Protein AF-A0A392UNJ3-F1 (afdb_monomer_lite)

Structure (mmCIF, N/CA/C/O backbone):
data_AF-A0A392UNJ3-F1
#
_entry.id   AF-A0A392UNJ3-F1
#
loop_
_atom_site.group_PDB
_atom_site.id
_atom_site.type_symbol
_atom_site.label_atom_id
_atom_site.label_alt_id
_atom_site.label_comp_id
_atom_site.label_asym_id
_atom_site.label_entity_id
_atom_site.label_seq_id
_atom_site.pdbx_PDB_ins_code
_atom_site.Cartn_x
_atom_site.Cartn_y
_atom_site.Cartn_z
_atom_site.occupancy
_atom_site.B_iso_or_equiv
_atom_site.auth_seq_id
_atom_site.auth_comp_id
_atom_site.auth_asym_id
_atom_site.auth_atom_id
_atom_site.pdbx_PDB_model_num
ATOM 1 N N . ALA A 1 1 ? 7.441 -1.887 -22.197 1.00 55.78 1 ALA A N 1
ATOM 2 C CA . ALA A 1 1 ? 8.186 -1.056 -21.225 1.00 55.78 1 ALA A CA 1
ATOM 3 C C . ALA A 1 1 ? 7.242 -0.210 -20.366 1.00 55.78 1 ALA A C 1
ATOM 5 O O . ALA A 1 1 ? 7.547 -0.016 -19.198 1.00 55.78 1 ALA A O 1
ATOM 6 N N . ASP A 1 2 ? 6.082 0.202 -20.890 1.00 69.31 2 ASP A N 1
ATOM 7 C CA . ASP A 1 2 ? 5.096 1.021 -20.168 1.00 69.31 2 ASP A CA 1
ATOM 8 C C . ASP A 1 2 ? 4.442 0.354 -18.949 1.00 69.31 2 ASP A C 1
ATOM 10 O O . ASP A 1 2 ? 4.453 0.931 -17.868 1.00 69.31 2 ASP A O 1
ATOM 14 N N . GLU A 1 3 ? 3.935 -0.878 -19.068 1.00 73.75 3 GLU A N 1
ATOM 15 C CA . GLU A 1 3 ? 3.091 -1.470 -18.011 1.00 73.75 3 GLU A CA 1
ATOM 16 C C . GLU A 1 3 ? 3.781 -1.603 -16.649 1.00 73.75 3 GLU A C 1
ATOM 18 O O . GLU A 1 3 ? 3.171 -1.320 -15.618 1.00 73.75 3 GLU A O 1
ATOM 23 N N . ARG A 1 4 ? 5.067 -1.983 -16.619 1.00 80.12 4 ARG A N 1
ATOM 24 C CA . ARG A 1 4 ? 5.813 -2.088 -15.354 1.00 80.12 4 ARG A CA 1
ATOM 25 C C . ARG A 1 4 ? 5.976 -0.714 -14.702 1.00 80.12 4 ARG A C 1
ATOM 27 O O . ARG A 1 4 ? 5.788 -0.597 -13.497 1.00 80.12 4 ARG A O 1
ATOM 34 N N . ASN A 1 5 ? 6.284 0.318 -15.486 1.00 82.94 5 ASN A N 1
ATOM 35 C CA . ASN A 1 5 ? 6.428 1.675 -14.965 1.00 82.94 5 ASN A CA 1
ATOM 36 C C . ASN A 1 5 ? 5.085 2.230 -14.476 1.00 82.94 5 ASN A C 1
ATOM 38 O O . ASN A 1 5 ? 5.041 2.801 -13.391 1.00 82.94 5 ASN A O 1
ATOM 42 N N . CYS A 1 6 ? 3.984 1.986 -15.196 1.00 87.38 6 CYS A N 1
ATOM 43 C CA . CYS A 1 6 ? 2.641 2.343 -14.732 1.00 87.38 6 CYS A CA 1
ATOM 44 C C . CYS A 1 6 ? 2.315 1.689 -13.382 1.00 87.38 6 CYS A C 1
ATOM 46 O O . CYS A 1 6 ? 1.803 2.358 -12.490 1.00 87.38 6 CYS A O 1
ATOM 48 N N . LYS A 1 7 ? 2.664 0.407 -13.200 1.00 87.88 7 LYS A N 1
ATOM 49 C CA . LYS A 1 7 ? 2.454 -0.316 -11.937 1.00 87.88 7 LYS A CA 1
ATOM 50 C C . LYS A 1 7 ? 3.321 0.210 -10.793 1.00 87.88 7 LYS A C 1
ATOM 52 O O . LYS A 1 7 ? 2.838 0.315 -9.671 1.00 87.88 7 LYS A O 1
ATOM 57 N N . VAL A 1 8 ? 4.568 0.597 -11.064 1.00 86.69 8 VAL A N 1
ATOM 58 C CA . VAL A 1 8 ? 5.441 1.228 -10.058 1.00 86.69 8 VAL A CA 1
ATOM 59 C C . VAL A 1 8 ? 4.910 2.605 -9.649 1.00 86.69 8 VAL A C 1
ATOM 61 O O . VAL A 1 8 ? 4.909 2.926 -8.463 1.00 86.69 8 VAL A O 1
ATOM 64 N N . ILE A 1 9 ? 4.406 3.401 -10.594 1.00 88.88 9 ILE A N 1
ATOM 65 C CA . ILE A 1 9 ? 3.768 4.690 -10.288 1.00 88.88 9 ILE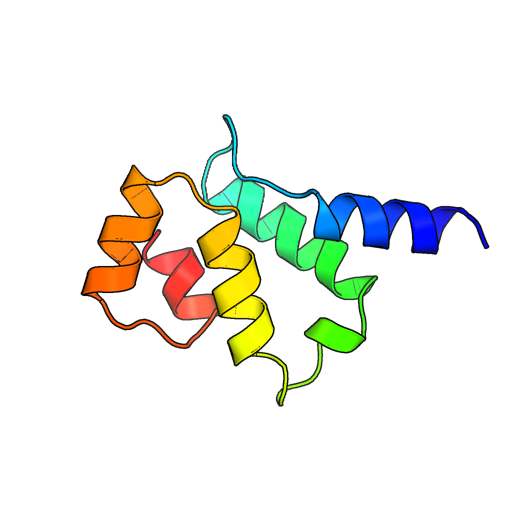 A CA 1
ATOM 66 C C . ILE A 1 9 ? 2.495 4.467 -9.460 1.00 88.88 9 ILE A C 1
ATOM 68 O O . ILE A 1 9 ? 2.314 5.117 -8.434 1.00 88.88 9 ILE A O 1
ATOM 72 N N . GLU A 1 10 ? 1.658 3.498 -9.848 1.00 91.12 10 GLU A N 1
ATOM 73 C CA . GLU A 1 10 ? 0.453 3.115 -9.101 1.00 91.12 10 GLU A CA 1
ATOM 74 C C . GLU A 1 10 ? 0.795 2.677 -7.669 1.00 91.12 10 GLU A C 1
ATOM 76 O O . GLU A 1 10 ? 0.106 3.068 -6.733 1.00 91.12 10 GLU A O 1
ATOM 81 N N . PHE A 1 11 ? 1.893 1.938 -7.477 1.00 89.88 11 PHE A N 1
ATOM 82 C CA . PHE A 1 11 ? 2.402 1.567 -6.155 1.00 89.88 11 PHE A CA 1
ATOM 83 C C . PHE A 1 11 ? 2.840 2.782 -5.331 1.00 89.88 11 PHE A C 1
ATOM 85 O O . PHE A 1 11 ? 2.547 2.877 -4.138 1.00 89.88 11 PHE A O 1
ATOM 92 N N . MET A 1 12 ? 3.553 3.724 -5.951 1.00 88.56 12 MET A N 1
ATOM 93 C CA . MET A 1 12 ? 4.046 4.912 -5.259 1.00 88.56 12 MET A CA 1
ATOM 94 C C . MET A 1 12 ? 2.915 5.850 -4.830 1.00 88.56 12 MET A C 1
ATOM 96 O O . MET A 1 12 ? 2.992 6.417 -3.739 1.00 88.56 12 MET A O 1
ATOM 100 N N . GLU A 1 13 ? 1.865 5.962 -5.635 1.00 90.56 13 GLU A N 1
ATOM 101 C CA . GLU A 1 13 ? 0.684 6.786 -5.357 1.00 90.56 13 GLU A CA 1
ATOM 102 C C . GLU A 1 13 ? -0.388 6.040 -4.539 1.00 90.56 13 GLU A C 1
ATOM 104 O O . GLU A 1 13 ? -1.391 6.641 -4.143 1.00 90.56 13 GLU A O 1
ATOM 109 N N . LEU A 1 14 ? -0.193 4.741 -4.266 1.00 91.62 14 LEU A N 1
ATOM 110 C CA . LEU A 1 14 ? -1.174 3.908 -3.580 1.00 91.62 14 LEU A CA 1
ATOM 111 C C . LEU A 1 14 ? -1.456 4.444 -2.171 1.00 91.62 14 LEU A C 1
ATOM 113 O O . LEU A 1 14 ? -0.567 4.574 -1.329 1.00 91.62 14 LEU A O 1
ATOM 117 N N . LYS A 1 15 ? -2.733 4.711 -1.909 1.00 92.06 15 LYS A N 1
ATOM 118 C CA . LYS A 1 15 ? -3.269 5.108 -0.606 1.00 92.06 15 LYS A CA 1
ATOM 119 C C . LYS A 1 15 ? -4.512 4.280 -0.329 1.00 92.06 15 LYS A C 1
ATOM 121 O O . LYS A 1 15 ? -5.244 3.943 -1.258 1.00 92.06 15 LYS A O 1
ATOM 126 N N . GLN A 1 16 ? -4.778 3.993 0.939 1.00 90.69 16 GLN A N 1
ATOM 127 C CA . GLN A 1 16 ? -5.951 3.237 1.360 1.00 90.69 16 GLN A CA 1
ATOM 128 C C . GLN A 1 16 ? -7.247 3.919 0.900 1.00 90.69 16 GLN A C 1
ATOM 130 O O . GLN A 1 16 ? -8.134 3.267 0.357 1.00 90.69 16 GLN A O 1
ATOM 135 N N . GLY A 1 17 ? -7.364 5.239 1.085 1.00 90.38 17 GLY A N 1
ATOM 136 C CA . GLY A 1 17 ? -8.560 5.988 0.693 1.00 90.38 17 GLY A CA 1
ATOM 137 C C . GLY A 1 17 ? -9.833 5.408 1.325 1.00 90.38 17 GLY A C 1
ATOM 138 O O . GLY A 1 17 ? -9.928 5.279 2.548 1.00 90.38 17 GLY A O 1
ATOM 139 N N . SER A 1 18 ? -10.809 5.046 0.491 1.00 89.81 18 SER A N 1
ATOM 140 C CA . SER A 1 18 ? -12.055 4.386 0.905 1.00 89.81 18 SER A CA 1
ATOM 141 C C . SER A 1 18 ? -11.951 2.861 1.031 1.00 89.81 18 SER A C 1
ATOM 143 O O . SER A 1 18 ? -12.886 2.251 1.540 1.00 89.81 18 SER A O 1
ATOM 145 N N . MET A 1 19 ? -10.841 2.243 0.609 1.00 91.25 19 MET A N 1
ATOM 146 C CA . MET A 1 19 ? -10.667 0.789 0.655 1.00 91.25 19 MET A CA 1
ATOM 147 C C . MET A 1 19 ? -10.570 0.277 2.095 1.00 91.25 19 MET A C 1
ATOM 149 O O . MET A 1 19 ? -10.105 0.969 3.016 1.00 91.25 19 MET A O 1
ATOM 153 N N . SER A 1 20 ? -10.976 -0.975 2.284 1.00 89.12 20 SER A N 1
ATOM 154 C CA . SER A 1 20 ? -10.676 -1.710 3.510 1.00 89.12 20 SER A CA 1
ATOM 155 C C . SER A 1 20 ? -9.168 -1.949 3.611 1.00 89.12 20 SER A C 1
ATOM 157 O O . SER A 1 20 ? -8.466 -1.991 2.600 1.00 89.12 20 SER A O 1
ATOM 159 N N . VAL A 1 21 ? -8.650 -2.131 4.825 1.00 86.75 21 VAL A N 1
ATOM 160 C CA . VAL A 1 21 ? -7.221 -2.422 5.030 1.00 86.75 21 VAL A CA 1
ATOM 161 C C . VAL A 1 21 ? -6.800 -3.675 4.277 1.00 86.75 21 VAL A C 1
ATOM 163 O O . VAL A 1 21 ? -5.777 -3.658 3.602 1.00 86.75 21 VAL A O 1
ATOM 166 N N . SER A 1 22 ? -7.614 -4.729 4.319 1.00 87.44 22 SER A N 1
ATOM 167 C CA . SER A 1 22 ? -7.332 -5.980 3.614 1.00 87.44 22 SER A CA 1
ATOM 168 C C . SER A 1 22 ? -7.275 -5.798 2.093 1.00 87.44 22 SER A C 1
ATOM 170 O O . SER A 1 22 ? -6.417 -6.383 1.439 1.00 87.44 22 SER A O 1
ATOM 172 N N . GLU A 1 23 ? -8.141 -4.955 1.521 1.00 91.56 23 GLU A N 1
ATOM 173 C CA . GLU A 1 23 ? -8.121 -4.640 0.084 1.00 91.56 23 GLU A CA 1
ATOM 174 C C . GLU A 1 23 ? -6.878 -3.828 -0.289 1.00 91.56 23 GLU A C 1
ATOM 176 O O . GLU A 1 23 ? -6.214 -4.111 -1.287 1.00 91.56 23 GLU A O 1
ATOM 181 N N . TYR A 1 24 ? -6.533 -2.842 0.540 1.00 91.81 24 TYR A N 1
ATOM 182 C CA . TYR A 1 24 ? -5.319 -2.055 0.372 1.00 91.81 24 TYR A CA 1
ATOM 183 C C . TYR A 1 24 ? -4.062 -2.929 0.489 1.00 91.81 24 TYR A C 1
ATOM 185 O O . TYR A 1 24 ? -3.178 -2.813 -0.354 1.00 91.81 24 TYR A O 1
ATOM 193 N N . ALA A 1 25 ? -4.007 -3.852 1.452 1.00 89.69 25 ALA A N 1
ATOM 194 C CA . ALA A 1 25 ? -2.927 -4.825 1.612 1.00 89.69 25 ALA A CA 1
ATOM 195 C C . ALA A 1 25 ? -2.780 -5.748 0.409 1.00 89.69 25 ALA A C 1
ATOM 197 O O . ALA A 1 25 ? -1.684 -5.848 -0.139 1.00 89.69 25 ALA A O 1
ATOM 198 N N . ALA A 1 26 ? -3.878 -6.336 -0.067 1.00 91.19 26 ALA A N 1
ATOM 199 C CA . ALA A 1 26 ? -3.852 -7.171 -1.260 1.00 91.19 26 ALA A CA 1
ATOM 200 C C . ALA A 1 26 ? -3.325 -6.396 -2.480 1.00 91.19 26 ALA A C 1
ATOM 202 O O . ALA A 1 26 ? -2.469 -6.891 -3.213 1.00 91.19 26 ALA A O 1
ATOM 203 N N . LYS A 1 27 ? -3.780 -5.149 -2.672 1.00 91.56 27 LYS A N 1
ATOM 204 C CA . LYS A 1 27 ? -3.330 -4.294 -3.780 1.00 91.56 27 LYS A CA 1
ATOM 205 C C . LYS A 1 27 ? -1.869 -3.866 -3.624 1.00 91.56 27 LYS A C 1
ATOM 207 O O . LYS A 1 27 ? -1.132 -3.822 -4.605 1.00 91.56 27 LYS A O 1
ATOM 212 N N . PHE A 1 28 ? -1.437 -3.586 -2.399 1.00 90.69 28 PHE A N 1
ATOM 213 C CA . PHE A 1 28 ? -0.055 -3.254 -2.078 1.00 90.69 28 PHE A CA 1
ATOM 214 C C . PHE A 1 28 ? 0.881 -4.429 -2.372 1.00 90.69 28 PHE A C 1
ATOM 216 O O . PHE A 1 28 ? 1.920 -4.230 -2.993 1.00 90.69 28 PHE A O 1
ATOM 223 N N . GLU A 1 29 ? 0.523 -5.651 -1.973 1.00 88.69 29 GLU A N 1
ATOM 224 C CA . GLU A 1 29 ? 1.312 -6.852 -2.265 1.00 88.69 29 GLU A CA 1
ATOM 225 C C . GLU A 1 29 ? 1.373 -7.162 -3.760 1.00 88.69 29 GLU A C 1
ATOM 227 O O . GLU A 1 29 ? 2.448 -7.488 -4.270 1.00 88.69 29 GLU A O 1
ATOM 232 N N . ASP A 1 30 ? 0.254 -7.018 -4.471 1.00 90.44 30 ASP A N 1
ATOM 233 C CA . ASP A 1 30 ? 0.211 -7.220 -5.919 1.00 90.44 30 ASP A CA 1
ATOM 234 C C . ASP A 1 30 ? 1.151 -6.248 -6.645 1.00 90.44 30 ASP A C 1
ATOM 236 O O . ASP A 1 30 ? 1.975 -6.655 -7.464 1.00 90.44 30 ASP A O 1
ATOM 240 N N . LEU A 1 31 ? 1.112 -4.970 -6.259 1.00 90.25 31 LEU A N 1
ATOM 241 C CA . LEU A 1 31 ? 1.945 -3.918 -6.832 1.00 90.25 31 LEU A CA 1
ATOM 242 C C . LEU A 1 31 ? 3.415 -3.989 -6.386 1.00 90.25 31 LEU A C 1
ATOM 244 O O . LEU A 1 31 ? 4.315 -3.695 -7.174 1.00 90.25 31 LEU A O 1
ATOM 248 N N . CYS A 1 32 ? 3.682 -4.452 -5.164 1.00 86.88 32 CYS A N 1
ATOM 249 C CA . CYS A 1 32 ? 5.033 -4.648 -4.634 1.00 86.88 32 CYS A CA 1
ATOM 250 C C . CYS A 1 32 ? 5.847 -5.638 -5.488 1.00 86.88 32 CYS A C 1
ATOM 252 O O . CYS A 1 32 ? 7.052 -5.456 -5.660 1.00 86.88 32 CYS A O 1
ATOM 254 N N . ARG A 1 33 ? 5.198 -6.617 -6.137 1.00 84.75 33 ARG A N 1
ATOM 255 C CA . ARG A 1 33 ? 5.853 -7.542 -7.087 1.00 84.75 33 ARG A CA 1
ATOM 256 C C . ARG A 1 33 ? 6.486 -6.833 -8.286 1.00 84.75 33 ARG A C 1
ATOM 258 O O . ARG A 1 33 ? 7.450 -7.341 -8.854 1.00 84.75 33 ARG A O 1
ATOM 265 N N . PHE A 1 34 ? 5.967 -5.665 -8.661 1.00 84.25 34 PHE A N 1
ATOM 266 C CA . PHE A 1 34 ? 6.497 -4.847 -9.754 1.00 84.25 34 PHE A CA 1
ATOM 267 C C . PHE A 1 34 ? 7.603 -3.887 -9.297 1.00 84.25 34 PHE A C 1
ATOM 269 O O . PHE A 1 34 ? 8.316 -3.344 -10.142 1.00 84.25 34 PHE A O 1
ATOM 276 N N . ALA A 1 35 ? 7.777 -3.712 -7.984 1.00 83.06 35 ALA A N 1
ATOM 277 C CA . ALA A 1 35 ? 8.765 -2.837 -7.371 1.0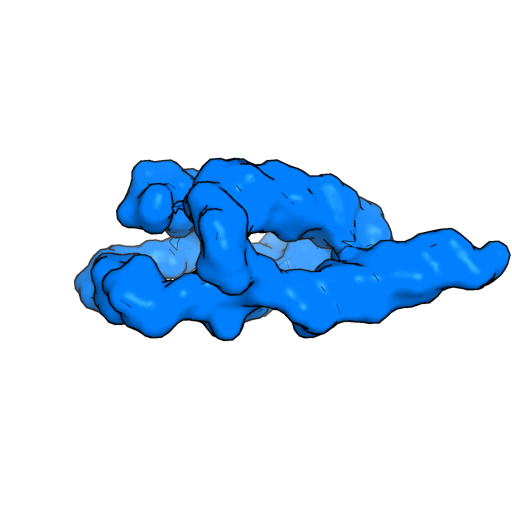0 83.06 35 ALA A CA 1
ATOM 278 C C . ALA A 1 35 ? 9.829 -3.671 -6.623 1.00 83.06 35 ALA A C 1
ATOM 280 O O . ALA A 1 35 ? 9.773 -3.790 -5.398 1.00 83.06 35 ALA A O 1
ATOM 281 N N . PRO A 1 36 ? 10.829 -4.239 -7.331 1.00 79.56 36 PRO A N 1
ATOM 282 C CA . PRO A 1 36 ? 11.835 -5.121 -6.728 1.00 79.56 36 PRO A CA 1
ATOM 283 C C . PRO A 1 36 ? 12.615 -4.461 -5.581 1.00 79.56 36 PRO A C 1
ATOM 285 O O . PRO A 1 36 ? 13.057 -5.157 -4.675 1.00 79.56 36 PRO A O 1
ATOM 288 N N . HIS A 1 37 ? 12.705 -3.127 -5.570 1.00 78.56 37 HIS A N 1
ATOM 289 C CA . HIS A 1 37 ? 13.287 -2.345 -4.476 1.00 78.56 37 HIS A CA 1
ATOM 290 C C . HIS A 1 37 ? 12.607 -2.563 -3.116 1.00 78.56 37 HIS A C 1
ATOM 292 O O . HIS A 1 37 ? 13.280 -2.446 -2.104 1.00 78.56 37 HIS A O 1
ATOM 298 N N . TYR A 1 38 ? 11.315 -2.905 -3.083 1.00 75.81 38 TYR A N 1
ATOM 299 C CA . TYR A 1 38 ? 10.550 -3.155 -1.850 1.00 75.81 38 TYR A CA 1
ATOM 300 C C . TYR A 1 38 ? 10.337 -4.645 -1.561 1.00 75.81 38 TYR A C 1
ATOM 302 O O . TYR A 1 38 ? 9.638 -4.999 -0.616 1.00 75.81 38 TYR A O 1
ATOM 310 N N . ASN A 1 39 ? 10.883 -5.524 -2.402 1.00 76.19 39 ASN A N 1
ATOM 311 C CA . ASN A 1 39 ? 10.715 -6.973 -2.288 1.00 76.19 39 ASN A CA 1
ATOM 312 C C . ASN A 1 39 ? 11.957 -7.658 -1.685 1.00 76.19 39 ASN A C 1
ATOM 314 O O . ASN A 1 39 ? 11.973 -8.871 -1.497 1.00 76.19 39 ASN A O 1
ATOM 318 N N . ALA A 1 40 ? 13.013 -6.891 -1.401 1.00 77.56 40 ALA A N 1
ATOM 319 C CA . ALA A 1 40 ? 14.174 -7.373 -0.667 1.00 77.56 40 ALA A CA 1
ATOM 320 C C . ALA A 1 40 ? 13.858 -7.464 0.833 1.00 77.56 40 ALA A C 1
ATOM 322 O O . ALA A 1 40 ? 13.164 -6.604 1.370 1.00 77.56 40 ALA A O 1
ATOM 323 N N . LEU A 1 41 ? 14.425 -8.462 1.517 1.00 69.69 41 LEU A N 1
ATOM 324 C CA . LEU A 1 41 ? 14.335 -8.602 2.979 1.00 69.69 41 LEU A CA 1
ATOM 325 C C . LEU A 1 41 ? 14.874 -7.363 3.711 1.00 69.69 41 LEU A C 1
ATOM 327 O O . LEU A 1 41 ? 14.311 -6.936 4.709 1.00 69.69 41 LEU A O 1
ATOM 331 N N . GLU A 1 42 ? 15.925 -6.744 3.173 1.00 77.56 42 GLU A N 1
ATOM 332 C CA . GLU A 1 42 ? 16.501 -5.502 3.708 1.00 77.56 42 GLU A CA 1
ATOM 333 C C . GLU A 1 42 ? 15.565 -4.291 3.548 1.00 77.56 42 GLU A C 1
ATOM 335 O O 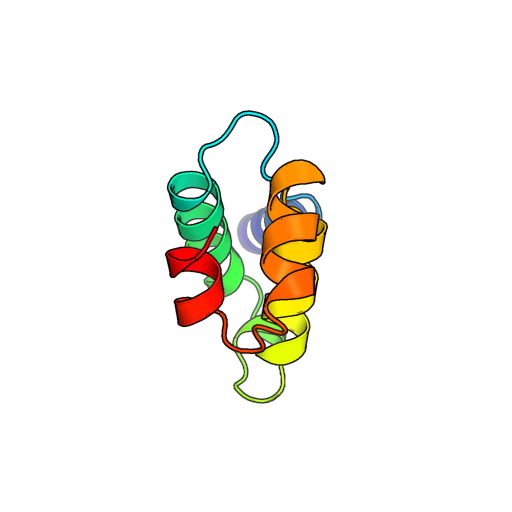. GLU A 1 42 ? 15.711 -3.307 4.259 1.00 77.56 42 GLU A O 1
ATOM 340 N N . ALA A 1 43 ? 14.586 -4.370 2.641 1.00 81.81 43 ALA A N 1
ATOM 341 C CA . ALA A 1 43 ? 13.601 -3.323 2.384 1.00 81.81 43 ALA A CA 1
ATOM 342 C C . ALA A 1 43 ? 12.249 -3.599 3.066 1.00 81.81 43 ALA A C 1
ATOM 344 O O . ALA A 1 43 ? 11.261 -2.925 2.772 1.00 81.81 43 ALA A O 1
ATOM 345 N N . GLU A 1 44 ? 12.168 -4.595 3.955 1.00 80.94 44 GLU A N 1
ATOM 346 C CA . GLU A 1 44 ? 10.926 -4.935 4.657 1.00 80.94 44 GLU A CA 1
ATOM 347 C C . GLU A 1 44 ? 10.481 -3.810 5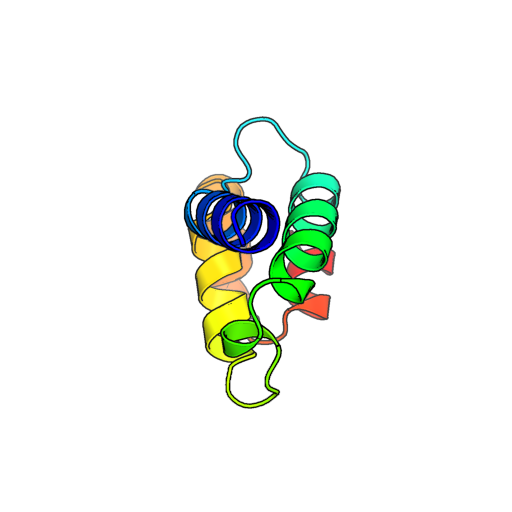.608 1.00 80.94 44 GLU A C 1
ATOM 349 O O . GLU A 1 44 ? 9.285 -3.512 5.698 1.00 80.94 44 GLU A O 1
ATOM 354 N N . GLU A 1 45 ? 11.433 -3.114 6.239 1.00 81.50 45 GLU A N 1
ATOM 355 C CA . GLU A 1 45 ? 11.155 -1.916 7.041 1.00 81.50 45 GLU A CA 1
ATOM 356 C C . GLU A 1 45 ? 10.621 -0.776 6.161 1.00 81.50 45 GLU A C 1
ATOM 358 O O . GLU A 1 45 ? 9.551 -0.233 6.441 1.00 81.50 45 GLU A O 1
ATOM 363 N N . ASP A 1 46 ? 11.284 -0.472 5.039 1.00 85.44 46 ASP A N 1
ATOM 364 C CA . ASP A 1 46 ? 10.809 0.505 4.047 1.00 85.44 46 ASP A CA 1
ATOM 365 C C . ASP A 1 46 ? 9.414 0.158 3.508 1.00 85.44 46 ASP A C 1
ATOM 367 O O . ASP A 1 46 ? 8.573 1.040 3.300 1.00 85.44 46 ASP A O 1
ATOM 371 N N . LYS A 1 47 ? 9.135 -1.134 3.310 1.00 86.69 47 LYS A N 1
ATOM 372 C CA . LYS A 1 47 ? 7.829 -1.642 2.883 1.00 86.69 47 LYS A CA 1
ATOM 373 C C . LYS A 1 47 ? 6.754 -1.379 3.941 1.00 86.69 47 LYS A C 1
ATOM 375 O O . LYS A 1 47 ? 5.667 -0.921 3.581 1.00 86.69 47 LYS A O 1
ATOM 380 N N . CYS A 1 48 ? 7.051 -1.613 5.222 1.00 85.31 48 CYS A N 1
ATOM 381 C CA . CYS A 1 48 ? 6.146 -1.290 6.331 1.00 85.31 48 CYS A CA 1
ATOM 382 C C . CYS A 1 48 ? 5.881 0.214 6.405 1.00 85.31 48 CYS A C 1
ATOM 384 O O . CYS A 1 48 ? 4.726 0.633 6.346 1.00 85.31 48 CYS A O 1
ATOM 386 N N . VAL A 1 49 ? 6.938 1.030 6.401 1.00 86.25 49 VAL A N 1
ATOM 387 C CA . VAL A 1 49 ? 6.833 2.494 6.450 1.00 86.25 49 VAL A CA 1
ATOM 388 C C . VAL A 1 49 ? 6.011 3.024 5.273 1.00 86.25 49 VAL A C 1
ATOM 390 O O . VAL A 1 49 ? 5.173 3.917 5.434 1.00 86.25 49 VAL A O 1
ATOM 393 N N . LYS A 1 50 ? 6.206 2.474 4.069 1.00 88.50 50 LYS A N 1
ATOM 394 C CA . LYS A 1 50 ? 5.413 2.836 2.890 1.00 88.50 50 LYS A CA 1
ATOM 395 C C . LYS A 1 50 ? 3.941 2.470 3.071 1.00 88.50 50 LYS A C 1
ATOM 397 O O . LYS A 1 50 ? 3.080 3.299 2.774 1.00 88.50 50 LYS A O 1
ATOM 402 N N . PHE A 1 51 ? 3.657 1.267 3.566 1.00 88.31 51 PHE A N 1
ATOM 403 C CA . PHE A 1 51 ? 2.295 0.815 3.819 1.00 88.31 51 PHE A CA 1
ATOM 404 C C . PHE A 1 51 ? 1.592 1.713 4.841 1.00 88.31 51 PHE A C 1
ATOM 406 O O . PHE A 1 51 ? 0.518 2.234 4.539 1.00 88.31 51 PHE A O 1
ATOM 413 N N . GLU A 1 52 ? 2.230 1.975 5.985 1.00 88.56 52 GLU A N 1
ATOM 414 C CA . GLU A 1 52 ? 1.722 2.842 7.056 1.00 88.56 52 GLU A CA 1
ATOM 415 C C . GLU A 1 52 ? 1.454 4.269 6.591 1.00 88.56 52 GLU A C 1
ATOM 417 O O . GLU A 1 52 ? 0.479 4.891 7.006 1.00 88.56 52 GLU A O 1
ATOM 422 N N . ASN A 1 53 ? 2.300 4.805 5.712 1.00 88.38 53 ASN A N 1
ATOM 423 C CA . ASN A 1 53 ? 2.103 6.143 5.162 1.00 88.38 53 ASN A CA 1
ATOM 424 C C . ASN A 1 53 ? 0.924 6.238 4.188 1.00 88.38 53 ASN A C 1
ATOM 426 O O . ASN A 1 53 ? 0.373 7.326 4.026 1.00 88.38 53 ASN A O 1
ATOM 430 N N . GLY A 1 54 ? 0.535 5.134 3.548 1.00 89.50 54 GLY A N 1
ATOM 431 C CA . GLY A 1 54 ? -0.662 5.085 2.710 1.00 89.50 54 GLY A CA 1
ATOM 432 C C . GLY A 1 54 ? -1.945 4.746 3.475 1.00 89.50 54 GLY A C 1
ATOM 433 O O . GLY A 1 54 ? -3.029 4.911 2.912 1.00 89.50 54 GLY A O 1
ATOM 434 N N . LEU A 1 55 ? -1.858 4.307 4.736 1.00 90.31 55 LEU A N 1
ATOM 435 C CA . LEU A 1 55 ? -3.025 4.059 5.586 1.00 90.31 55 LEU A CA 1
ATOM 436 C C . LEU A 1 55 ? -3.736 5.357 5.976 1.00 90.31 55 LEU A C 1
ATOM 438 O O . LEU A 1 55 ? -3.152 6.442 6.031 1.00 90.31 55 LEU A O 1
ATOM 442 N N . ARG A 1 56 ? -5.024 5.233 6.308 1.00 90.31 56 ARG A N 1
ATOM 443 C CA . ARG A 1 56 ? -5.771 6.331 6.925 1.00 90.31 56 ARG A CA 1
ATOM 444 C C . ARG A 1 56 ? -5.170 6.692 8.291 1.00 90.31 56 ARG A C 1
ATOM 446 O O . ARG A 1 56 ? -4.731 5.795 9.015 1.00 90.31 56 ARG A O 1
ATOM 453 N N . PRO A 1 57 ? -5.193 7.981 8.674 1.00 86.38 57 PRO A N 1
ATOM 454 C CA . PRO A 1 57 ? -4.605 8.448 9.928 1.00 86.38 57 PRO A CA 1
ATOM 455 C C . PRO A 1 57 ? -5.162 7.724 11.161 1.00 86.38 57 PRO A C 1
ATOM 457 O O . PRO A 1 57 ? -4.392 7.434 12.072 1.00 86.38 57 PRO A O 1
ATOM 460 N N . ASP A 1 58 ? -6.447 7.361 11.165 1.00 85.88 58 ASP A N 1
ATOM 461 C CA . ASP A 1 58 ? -7.092 6.633 12.267 1.00 85.88 58 ASP A CA 1
ATOM 462 C C . ASP A 1 58 ? -6.440 5.263 12.528 1.00 85.88 58 ASP A C 1
ATOM 464 O O . ASP A 1 58 ? -6.191 4.884 13.670 1.00 85.88 58 ASP A O 1
ATOM 468 N N . ILE A 1 59 ? -6.103 4.536 11.457 1.00 85.12 59 ILE A N 1
ATOM 469 C CA . ILE A 1 59 ? -5.467 3.213 11.532 1.00 85.12 59 ILE A CA 1
ATOM 470 C C . ILE A 1 59 ? -3.967 3.368 11.783 1.00 85.12 59 ILE A C 1
ATOM 472 O O . ILE A 1 59 ? -3.394 2.649 12.599 1.00 85.12 59 ILE A O 1
ATOM 476 N N . LYS A 1 60 ? -3.328 4.345 11.126 1.00 84.19 60 LYS A N 1
ATOM 477 C CA . LYS A 1 60 ? -1.907 4.651 11.320 1.00 84.19 60 LYS A CA 1
ATOM 478 C C . LYS A 1 60 ? -1.591 4.937 12.788 1.00 84.19 60 LYS A C 1
ATOM 480 O O . LYS A 1 60 ? -0.577 4.462 13.286 1.00 84.19 60 LYS A O 1
ATOM 485 N N . GLN A 1 61 ? -2.455 5.672 13.492 1.00 83.00 61 GLN A N 1
ATOM 486 C CA . GLN A 1 61 ? -2.283 5.891 14.929 1.00 83.00 61 GLN A CA 1
ATOM 487 C C . GLN A 1 61 ? -2.312 4.569 15.705 1.00 83.00 61 GLN A C 1
ATOM 489 O O . GLN A 1 61 ? -1.415 4.322 16.505 1.00 83.00 61 GLN A O 1
ATOM 494 N N . LEU A 1 62 ? -3.281 3.692 15.428 1.00 81.31 62 LEU A N 1
ATOM 495 C CA . LEU A 1 62 ? -3.425 2.396 16.099 1.00 81.31 62 LEU A CA 1
ATOM 496 C C . LEU A 1 62 ? -2.186 1.493 15.927 1.00 81.31 62 LEU A C 1
ATOM 498 O O . LEU A 1 62 ? -1.727 0.859 16.882 1.00 81.31 62 LEU A O 1
ATOM 502 N N . ILE A 1 63 ? -1.639 1.456 14.710 1.00 79.75 63 ILE A N 1
ATOM 503 C CA . ILE A 1 63 ? -0.443 0.679 14.364 1.00 79.75 63 ILE A CA 1
ATOM 504 C C . ILE A 1 63 ? 0.815 1.299 14.977 1.00 79.75 63 ILE A C 1
ATOM 506 O O . ILE A 1 63 ? 1.604 0.575 15.584 1.00 79.75 63 ILE A O 1
ATOM 510 N N . GLY A 1 64 ? 0.963 2.626 14.904 1.00 73.50 64 GLY A N 1
ATOM 511 C CA . GLY A 1 64 ? 2.097 3.349 15.482 1.00 73.50 64 GLY A CA 1
ATOM 512 C C . GLY A 1 64 ? 2.214 3.168 16.999 1.00 73.50 64 GLY A C 1
ATOM 513 O O . GLY A 1 64 ? 3.319 3.038 17.514 1.00 73.50 64 GLY A O 1
ATOM 514 N N . PHE A 1 65 ? 1.087 3.056 17.712 1.00 71.50 65 PHE A N 1
ATOM 515 C CA . PHE A 1 65 ? 1.082 2.700 19.139 1.00 71.50 65 PHE A CA 1
ATOM 516 C C . PHE A 1 65 ? 1.550 1.266 19.423 1.00 71.50 65 PHE A C 1
ATOM 518 O O . PHE A 1 65 ? 1.976 0.979 20.537 1.00 71.50 65 PHE A O 1
ATOM 525 N N . SER A 1 66 ? 1.443 0.359 18.450 1.00 70.06 66 SER A N 1
ATOM 526 C CA . SER A 1 66 ? 1.804 -1.054 18.608 1.00 70.06 66 SER A CA 1
ATOM 527 C C . SER A 1 66 ? 3.253 -1.369 18.192 1.00 70.06 66 SER A C 1
ATOM 529 O O . SER A 1 66 ? 3.642 -2.531 18.286 1.00 70.06 66 SER A O 1
ATOM 531 N N . GLU A 1 67 ? 4.029 -0.379 17.720 1.00 69.75 67 GLU A N 1
ATOM 532 C CA . GLU A 1 67 ? 5.430 -0.513 17.260 1.00 69.75 67 GLU A CA 1
ATOM 533 C C . GLU A 1 67 ? 5.674 -1.709 16.316 1.00 69.75 67 GLU A C 1
ATOM 535 O O . GLU A 1 67 ? 6.696 -2.398 16.380 1.00 69.75 67 GLU A O 1
ATOM 540 N N . ILE A 1 68 ? 4.716 -1.996 15.430 1.00 76.06 68 ILE A N 1
ATOM 541 C CA . ILE A 1 68 ? 4.768 -3.189 14.581 1.00 76.06 68 ILE A CA 1
ATOM 542 C C . ILE A 1 68 ? 5.764 -2.969 13.439 1.00 76.06 68 ILE A C 1
ATOM 544 O O . ILE A 1 68 ? 5.513 -2.177 12.540 1.00 76.06 68 ILE A O 1
ATOM 548 N N . ARG A 1 69 ? 6.859 -3.737 13.432 1.00 70.31 69 ARG A N 1
ATOM 549 C CA . ARG A 1 69 ? 7.901 -3.698 12.383 1.00 70.31 69 ARG A CA 1
ATOM 550 C C . ARG A 1 69 ? 7.876 -4.898 11.433 1.00 70.31 69 ARG A C 1
ATOM 552 O O . ARG A 1 69 ? 8.893 -5.261 10.865 1.00 70.31 69 ARG A O 1
ATOM 559 N N . ASN A 1 70 ? 6.724 -5.552 11.313 1.00 73.06 70 ASN A N 1
ATOM 560 C CA . ASN A 1 70 ? 6.537 -6.729 10.466 1.00 73.06 70 ASN A CA 1
ATOM 561 C C . ASN A 1 70 ? 5.299 -6.540 9.596 1.00 73.06 70 ASN A C 1
ATOM 563 O O . ASN A 1 70 ? 4.191 -6.464 10.130 1.00 73.06 70 ASN A O 1
ATOM 567 N N . PHE A 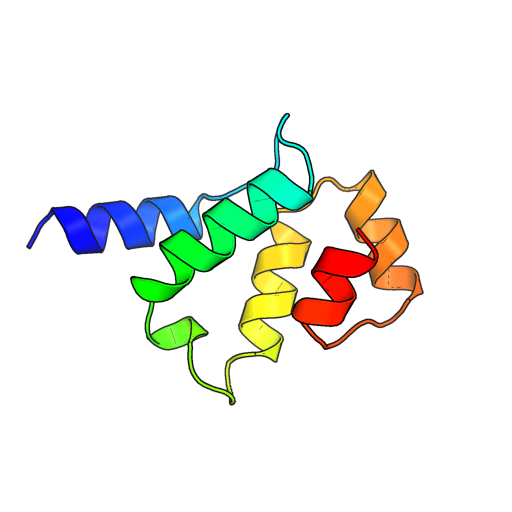1 71 ? 5.462 -6.544 8.272 1.00 75.81 71 PHE A N 1
ATOM 568 C CA . PHE A 1 71 ? 4.359 -6.329 7.328 1.00 75.81 71 PHE A CA 1
ATOM 569 C C . PHE A 1 71 ? 3.184 -7.308 7.531 1.00 75.81 71 PHE A C 1
ATOM 571 O O . PHE A 1 71 ? 2.044 -6.847 7.605 1.00 75.81 71 PHE A O 1
ATOM 578 N N . PRO A 1 72 ? 3.400 -8.628 7.721 1.00 77.00 72 PRO A N 1
ATOM 579 C CA . PRO A 1 72 ? 2.295 -9.564 7.9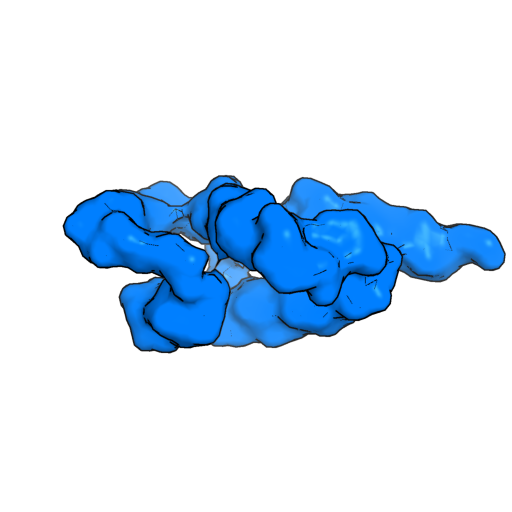39 1.00 77.00 72 PRO A CA 1
ATOM 580 C C . PRO A 1 72 ? 1.535 -9.291 9.242 1.00 77.00 72 PRO A C 1
ATOM 582 O O . PRO A 1 72 ? 0.310 -9.389 9.287 1.00 77.00 72 PRO A O 1
ATOM 585 N N . MET A 1 73 ? 2.249 -8.917 10.311 1.00 79.25 73 MET A N 1
ATOM 586 C CA . MET A 1 73 ? 1.610 -8.532 11.572 1.00 79.25 73 MET A CA 1
ATOM 587 C C . MET A 1 73 ? 0.849 -7.222 11.425 1.00 79.25 73 MET A C 1
ATOM 589 O O . MET A 1 73 ? -0.221 -7.077 12.006 1.00 79.25 73 MET A O 1
ATOM 593 N N . LEU A 1 74 ? 1.397 -6.291 10.649 1.00 79.56 74 LEU A N 1
ATOM 594 C CA . LEU A 1 74 ? 0.836 -4.975 10.426 1.00 79.56 74 LEU A CA 1
ATOM 595 C C . LEU A 1 74 ? -0.504 -5.079 9.705 1.00 79.56 74 LEU A C 1
ATOM 597 O O . LEU A 1 74 ? -1.493 -4.564 10.216 1.00 79.56 74 LEU A O 1
ATOM 601 N N . VAL A 1 75 ? -0.562 -5.827 8.599 1.00 79.44 75 VAL A N 1
ATOM 602 C CA . VAL A 1 75 ? -1.804 -6.107 7.855 1.00 79.44 75 VAL A CA 1
ATOM 603 C C . VAL A 1 75 ? -2.839 -6.829 8.722 1.00 79.44 75 VAL A C 1
ATOM 605 O O . VAL A 1 75 ? -4.026 -6.552 8.613 1.00 79.44 75 VAL A O 1
ATOM 608 N N . ASN A 1 76 ? -2.410 -7.728 9.610 1.00 78.75 76 ASN A N 1
ATOM 609 C CA . ASN A 1 76 ? -3.320 -8.465 10.492 1.00 78.75 76 ASN A CA 1
ATOM 610 C C . ASN A 1 76 ? -3.871 -7.620 11.662 1.00 78.75 76 ASN A C 1
ATOM 612 O O . ASN A 1 76 ? -4.887 -7.966 12.260 1.00 78.75 76 ASN A O 1
ATOM 616 N N . LYS A 1 77 ? -3.179 -6.539 12.032 1.00 73.38 77 LYS A N 1
ATOM 617 C CA . LYS A 1 77 ? -3.541 -5.635 13.137 1.00 73.38 77 LYS A CA 1
ATOM 618 C C . LYS A 1 77 ? -4.283 -4.374 12.690 1.00 73.38 77 LYS A C 1
ATOM 620 O O . LYS A 1 77 ? -4.746 -3.648 13.571 1.00 73.38 77 LYS A O 1
ATOM 625 N N . SER A 1 78 ? -4.317 -4.085 11.386 1.00 63.44 78 SER A N 1
ATOM 626 C CA . SER A 1 78 ? -4.908 -2.864 10.819 1.00 63.44 78 SER A CA 1
ATOM 627 C C . SER A 1 78 ? -6.367 -3.033 10.410 1.00 63.44 78 SER A C 1
ATOM 629 O O . SER A 1 78 ? -6.785 -4.158 10.067 1.00 63.44 78 SER A O 1
#

Sequence (78 aa):
ADERNCKVIEFMELKQGSMSVSEYAAKFEDLCRFAPHYNALEAEEDKCVKFENGLRPDIKQLIGFSEIRNFPMLVNKS

pLDDT: mean 83.08, std 7.62, range [55.78, 92.06]

Foldseek 3Di:
DPPLVVLQVCLQPQACVVHDLLVSLVSNVVSVVSVVCCVDPVNLQVSLVSSLVRYDPVLNVQLVVVVDRGSVVSSVRD

InterPro domains:
  IPR005162 Retrotransposon-derived protein PEG10, N-terminal capsid-like domain [PF03732] (10-57)

Organism: NCBI:txid97028

Radius of gyration: 12.22 Å; chains: 1; bounding box: 29×18×40 Å

Secondary structure (DSSP, 8-state):
-HHHHHHHHHHHH---TTS-HHHHHHHHHHHHTT-GGGSSGGGHHHHHHHHHHHS-HHHHHHHHTTT---HHHHHHH-